Protein AF-A0A545TPR2-F1 (afdb_monomer_lite)

pLDDT: mean 88.32, std 15.77, range [41.25, 98.12]

Organism: NCBI:txid2591009

Radius of gyration: 12.33 Å; chains: 1; bounding box: 28×28×30 Å

Secondary structure (DSSP, 8-state):
--THHHHHHHHHHHHHHTT--HHHHHHHHHHHHHHH-TTS-HHHHHHHHHHHHHHHHHHHHHHHTT-

Structure (mmCIF, N/CA/C/O backbone):
data_AF-A0A545TPR2-F1
#
_entry.id   AF-A0A545TPR2-F1
#
loop_
_atom_site.group_PDB
_atom_site.id
_atom_site.type_symbol
_atom_site.label_atom_id
_atom_site.label_alt_id
_atom_site.label_comp_id
_atom_site.label_asym_id
_atom_site.label_entity_id
_atom_site.label_seq_id
_atom_site.pdbx_PDB_ins_code
_atom_site.Cartn_x
_atom_site.Cartn_y
_atom_site.Cartn_z
_atom_site.occupancy
_atom_site.B_iso_or_equiv
_atom_site.auth_seq_id
_atom_site.auth_comp_id
_atom_site.auth_asym_id
_atom_site.auth_atom_id
_atom_site.pdbx_PDB_model_num
ATOM 1 N N . MET A 1 1 ? -8.145 3.213 -20.039 1.00 56.31 1 MET A N 1
ATOM 2 C CA . MET A 1 1 ? -7.988 3.822 -18.699 1.00 56.31 1 MET A CA 1
ATOM 3 C C . MET A 1 1 ? -7.873 2.679 -17.692 1.00 56.31 1 MET A C 1
ATOM 5 O O . MET A 1 1 ? -8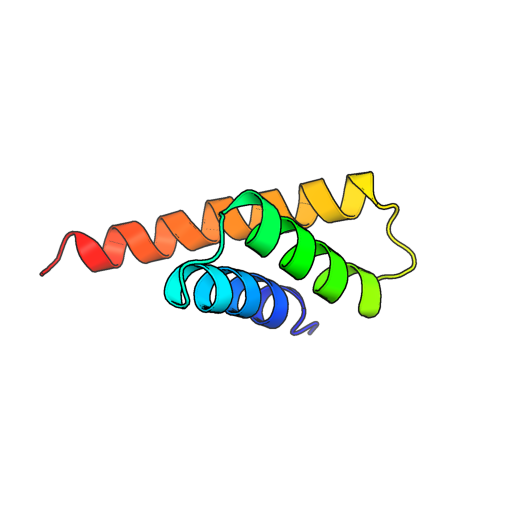.798 1.883 -17.628 1.00 56.31 1 MET A O 1
ATOM 9 N N . CYS A 1 2 ? -6.728 2.500 -17.018 1.00 76.25 2 CYS A N 1
ATOM 10 C CA . CYS A 1 2 ? -6.517 1.396 -16.056 1.00 76.25 2 CYS A CA 1
ATOM 11 C C . CYS A 1 2 ? -7.283 1.718 -14.768 1.00 76.25 2 CYS A C 1
ATOM 13 O O . CYS A 1 2 ? -7.044 2.765 -14.171 1.00 76.25 2 CYS A O 1
ATOM 15 N N . LEU A 1 3 ? -8.158 0.825 -14.304 1.00 88.00 3 LEU A N 1
ATOM 16 C CA . LEU A 1 3 ? -8.859 0.962 -13.013 1.00 88.00 3 LEU A CA 1
ATOM 17 C C . LEU A 1 3 ? -7.979 0.562 -11.814 1.00 88.00 3 LEU A C 1
ATOM 19 O O . LEU A 1 3 ? -8.451 0.435 -10.689 1.00 88.00 3 LEU A O 1
ATOM 23 N N . CYS A 1 4 ? -6.689 0.382 -12.069 1.00 94.06 4 CYS A N 1
ATOM 24 C CA . CYS A 1 4 ? -5.707 -0.240 -11.196 1.00 94.06 4 CYS A CA 1
ATOM 25 C C . CYS A 1 4 ? -5.460 0.615 -9.948 1.00 94.06 4 CYS A C 1
ATOM 27 O O . CYS A 1 4 ? -5.490 0.092 -8.842 1.00 94.06 4 CYS A O 1
ATOM 29 N N . ARG A 1 5 ? -5.389 1.946 -10.104 1.00 94.69 5 ARG A N 1
ATOM 30 C CA . ARG A 1 5 ? -5.327 2.883 -8.971 1.00 94.69 5 ARG A CA 1
ATOM 31 C C . ARG A 1 5 ? -6.522 2.742 -8.033 1.00 94.69 5 ARG A C 1
ATOM 33 O O . ARG A 1 5 ? -6.335 2.592 -6.835 1.00 94.69 5 ARG A O 1
ATOM 40 N N . VAL A 1 6 ? -7.734 2.738 -8.587 1.00 93.94 6 VAL A N 1
ATOM 41 C CA . VAL A 1 6 ? -8.977 2.651 -7.806 1.00 93.94 6 VAL A CA 1
ATOM 42 C C . VAL A 1 6 ? -9.105 1.293 -7.118 1.00 93.94 6 VAL A C 1
ATOM 44 O O . VAL A 1 6 ? -9.489 1.234 -5.956 1.00 93.94 6 VAL A O 1
ATOM 47 N N . ALA A 1 7 ? -8.798 0.201 -7.820 1.00 94.94 7 ALA A N 1
ATOM 48 C CA . AL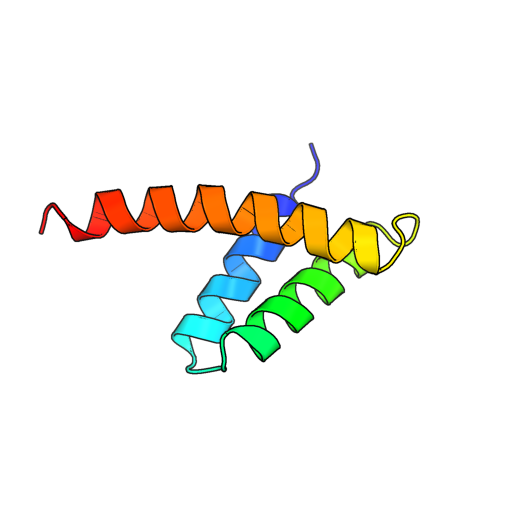A A 1 7 ? -8.852 -1.142 -7.250 1.00 94.94 7 ALA A CA 1
ATOM 49 C C . ALA A 1 7 ? -7.847 -1.307 -6.100 1.00 94.94 7 ALA A C 1
ATOM 51 O O . ALA A 1 7 ? -8.192 -1.850 -5.054 1.00 94.94 7 ALA A O 1
ATOM 52 N N . THR A 1 8 ? -6.627 -0.797 -6.277 1.00 96.38 8 THR A N 1
ATOM 53 C CA . THR A 1 8 ? -5.561 -0.865 -5.278 1.00 96.38 8 THR A CA 1
ATOM 54 C C . THR A 1 8 ? -5.867 -0.017 -4.042 1.00 96.38 8 THR A C 1
ATOM 56 O O . THR A 1 8 ? -5.774 -0.544 -2.935 1.00 96.38 8 THR A O 1
ATOM 59 N N . THR A 1 9 ? -6.268 1.253 -4.193 1.00 95.62 9 THR A N 1
ATOM 60 C CA . THR A 1 9 ? -6.544 2.123 -3.032 1.00 95.62 9 THR A CA 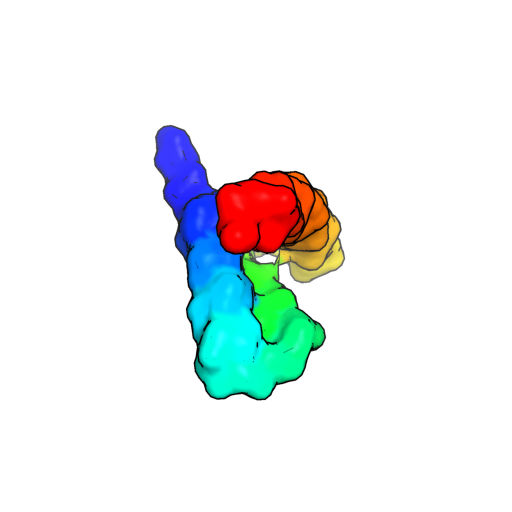1
ATOM 61 C C . THR A 1 9 ? -7.771 1.648 -2.253 1.00 95.62 9 THR A C 1
ATOM 63 O O . THR A 1 9 ? -7.717 1.564 -1.033 1.00 95.62 9 THR A O 1
ATOM 66 N N . LYS A 1 10 ? -8.835 1.204 -2.940 1.00 95.38 10 LYS A N 1
ATOM 67 C CA . LYS A 1 10 ? -10.015 0.629 -2.271 1.00 95.38 10 LYS A CA 1
ATOM 68 C C . LYS A 1 10 ? -9.698 -0.645 -1.495 1.00 95.38 10 LYS A C 1
ATOM 70 O O . LYS A 1 10 ? -10.261 -0.858 -0.429 1.00 95.38 10 LYS A O 1
ATOM 75 N N . ALA A 1 11 ? -8.836 -1.509 -2.031 1.00 96.25 11 ALA A N 1
ATOM 76 C CA . ALA A 1 11 ? -8.437 -2.722 -1.328 1.00 96.25 11 ALA A CA 1
ATOM 77 C C . ALA A 1 11 ? -7.630 -2.404 -0.063 1.00 96.25 11 ALA A C 1
ATOM 79 O O . ALA A 1 11 ? -7.847 -3.039 0.965 1.00 96.25 11 ALA A O 1
ATOM 80 N N . TYR A 1 12 ? -6.743 -1.406 -0.129 1.00 97.12 12 TYR A N 1
ATOM 81 C CA . TYR A 1 12 ? -6.032 -0.901 1.043 1.00 97.12 12 TYR A CA 1
ATOM 82 C C . TYR A 1 12 ? -7.011 -0.388 2.110 1.00 97.12 12 TYR A C 1
ATOM 84 O O . TYR A 1 12 ? -6.973 -0.873 3.240 1.00 97.12 12 TYR A O 1
ATOM 92 N N . ASP A 1 13 ? -7.934 0.508 1.748 1.00 95.69 13 ASP A N 1
ATOM 93 C CA . ASP A 1 13 ? -8.912 1.066 2.693 1.00 95.69 13 ASP A CA 1
ATOM 94 C C . ASP A 1 13 ? -9.791 -0.004 3.329 1.00 95.69 13 ASP A C 1
ATOM 96 O O . ASP A 1 13 ? -10.056 0.037 4.527 1.00 95.69 13 ASP A O 1
ATOM 100 N N . GLU A 1 14 ? -10.263 -0.964 2.534 1.00 96.69 14 GLU A N 1
ATOM 101 C CA . GLU A 1 14 ? -11.158 -2.003 3.027 1.00 96.69 14 GLU A CA 1
ATOM 102 C C . GLU A 1 14 ? -10.447 -2.896 4.045 1.00 96.69 14 GLU A C 1
ATOM 104 O O . GLU A 1 14 ? -11.010 -3.206 5.092 1.00 96.69 14 GLU A O 1
ATOM 109 N N . LEU A 1 15 ? -9.182 -3.247 3.797 1.00 96.69 15 LEU A N 1
ATOM 110 C CA . LEU A 1 15 ? -8.377 -4.000 4.759 1.00 96.69 15 LEU A CA 1
ATOM 111 C C . LEU A 1 15 ? -8.138 -3.185 6.037 1.00 96.69 15 LEU A C 1
ATOM 113 O O . LEU A 1 15 ? -8.302 -3.713 7.138 1.00 96.69 15 LEU A O 1
ATOM 117 N N . ARG A 1 16 ? -7.855 -1.882 5.916 1.00 96.06 16 ARG A N 1
ATOM 118 C CA . ARG A 1 16 ? -7.742 -0.972 7.071 1.00 96.06 16 ARG A CA 1
ATOM 119 C C . ARG A 1 16 ? -9.048 -0.904 7.864 1.00 96.06 16 ARG A C 1
ATOM 121 O O . ARG A 1 16 ? -9.025 -0.999 9.089 1.00 96.06 16 ARG A O 1
ATOM 128 N N . ARG A 1 17 ? -10.193 -0.816 7.180 1.00 95.25 17 ARG A N 1
ATOM 129 C CA . ARG A 1 17 ? -11.539 -0.804 7.775 1.00 95.25 17 ARG A CA 1
ATOM 130 C C . ARG A 1 17 ? -11.873 -2.111 8.496 1.00 95.25 17 ARG A C 1
ATOM 132 O O . ARG A 1 17 ? -12.587 -2.085 9.495 1.00 95.25 17 ARG A O 1
ATOM 139 N N . LEU A 1 18 ? -11.358 -3.239 8.009 1.00 97.12 18 LEU A N 1
ATOM 140 C CA . LEU A 1 18 ? -11.491 -4.555 8.644 1.00 97.12 18 LEU A CA 1
ATOM 141 C C . LEU A 1 18 ? -10.539 -4.757 9.837 1.00 97.12 18 LEU A C 1
ATOM 143 O O . LEU A 1 18 ? -10.660 -5.757 10.540 1.00 97.12 18 LEU A O 1
ATOM 147 N N . GLY A 1 19 ? -9.642 -3.803 10.105 1.00 96.12 19 GLY A N 1
ATOM 148 C CA . GLY A 1 19 ? -8.709 -3.842 11.232 1.00 96.12 19 GLY A CA 1
ATOM 149 C C . GLY A 1 19 ? -7.359 -4.485 10.916 1.00 96.12 19 GLY A C 1
ATOM 150 O O . GLY A 1 19 ? -6.586 -4.743 11.841 1.00 96.12 19 GLY A O 1
ATOM 151 N N . GLU A 1 20 ? -7.050 -4.731 9.641 1.00 97.12 20 GLU A N 1
ATOM 152 C CA . GLU A 1 20 ? -5.728 -5.210 9.239 1.00 97.12 20 GLU A CA 1
ATOM 153 C C . GLU A 1 20 ? -4.649 -4.159 9.512 1.00 97.12 20 GLU A C 1
ATOM 155 O O . GLU A 1 20 ? -4.869 -2.940 9.449 1.00 97.12 20 GLU A O 1
ATOM 160 N N . LYS A 1 21 ? -3.436 -4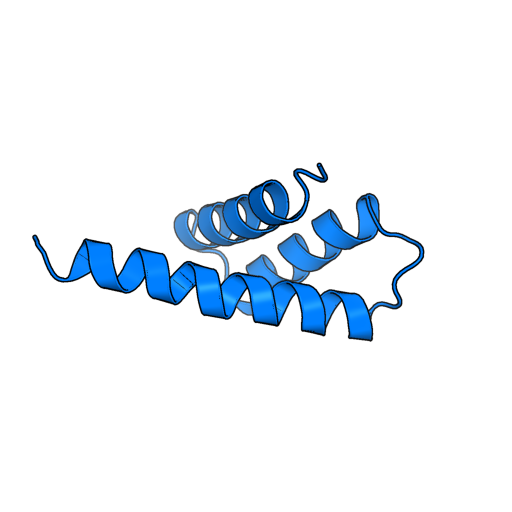.639 9.798 1.00 96.94 21 LYS A N 1
ATOM 161 C CA . LYS A 1 21 ? -2.287 -3.753 9.984 1.00 96.94 21 LYS A CA 1
ATOM 162 C C . LYS A 1 21 ? -1.972 -3.041 8.675 1.00 96.94 21 LYS A C 1
ATOM 164 O O . LYS A 1 21 ? -2.091 -3.606 7.593 1.00 96.94 21 LYS A O 1
ATOM 169 N N . GLU A 1 22 ? -1.486 -1.811 8.791 1.00 95.12 22 GLU A N 1
ATOM 170 C CA . GLU A 1 22 ? -1.150 -0.966 7.642 1.00 95.12 22 GLU A CA 1
ATOM 171 C C . GLU A 1 22 ? -0.179 -1.636 6.666 1.00 95.12 22 GLU A C 1
ATOM 173 O O . GLU A 1 22 ? -0.429 -1.655 5.465 1.00 95.12 22 GLU A O 1
ATOM 178 N N . GLY A 1 23 ? 0.881 -2.260 7.189 1.00 96.81 23 GLY A N 1
ATOM 179 C CA . GLY A 1 23 ? 1.852 -2.987 6.372 1.00 96.81 23 GLY A CA 1
ATOM 180 C C . GLY A 1 23 ? 1.240 -4.170 5.617 1.00 96.81 23 GLY A C 1
ATOM 181 O O . GLY A 1 23 ? 1.558 -4.371 4.448 1.00 96.81 23 GLY A O 1
ATOM 182 N N . ASP A 1 24 ? 0.319 -4.906 6.246 1.00 97.81 24 ASP A N 1
ATOM 183 C CA . ASP A 1 24 ? -0.346 -6.061 5.632 1.00 97.81 24 ASP A CA 1
ATOM 184 C C . ASP A 1 24 ? -1.343 -5.609 4.546 1.00 97.81 24 ASP A C 1
ATOM 186 O O . ASP A 1 24 ? -1.375 -6.168 3.444 1.00 97.81 24 ASP A O 1
ATOM 190 N N . ALA A 1 25 ? -2.096 -4.535 4.812 1.00 97.81 25 ALA A N 1
ATOM 191 C CA . ALA A 1 25 ? -2.981 -3.898 3.837 1.00 97.81 25 ALA A CA 1
ATOM 192 C C . ALA A 1 25 ? -2.203 -3.345 2.631 1.00 97.81 25 ALA A C 1
ATOM 194 O O . ALA A 1 25 ? -2.615 -3.509 1.478 1.00 97.81 25 ALA A O 1
ATOM 195 N N . TYR A 1 26 ? -1.048 -2.732 2.883 1.00 97.81 26 TYR A N 1
ATOM 196 C CA . TYR A 1 26 ? -0.175 -2.200 1.846 1.00 97.81 26 TYR A CA 1
ATOM 197 C C . TYR A 1 26 ? 0.444 -3.309 0.983 1.00 97.81 26 TYR A C 1
ATOM 199 O O . TYR A 1 26 ? 0.405 -3.239 -0.248 1.00 97.81 26 TYR A O 1
ATOM 207 N N . ASP A 1 27 ? 0.923 -4.390 1.598 1.00 98.12 27 ASP A N 1
ATOM 208 C CA . ASP A 1 27 ? 1.424 -5.560 0.876 1.00 98.12 27 ASP A CA 1
ATOM 209 C C . ASP A 1 27 ? 0.343 -6.196 -0.013 1.00 98.12 27 ASP A C 1
ATOM 211 O O . ASP A 1 27 ? 0.622 -6.598 -1.150 1.00 98.12 27 ASP A O 1
ATOM 215 N N . ALA A 1 28 ? -0.901 -6.269 0.467 1.00 97.81 28 ALA A N 1
ATOM 216 C CA . ALA A 1 28 ? -2.035 -6.748 -0.319 1.00 97.81 28 ALA A CA 1
ATOM 217 C C . ALA A 1 28 ? -2.343 -5.827 -1.513 1.00 97.81 28 ALA A C 1
ATOM 219 O O . ALA A 1 28 ? -2.514 -6.308 -2.638 1.00 97.81 28 ALA A O 1
ATOM 220 N N . ALA A 1 29 ? -2.329 -4.51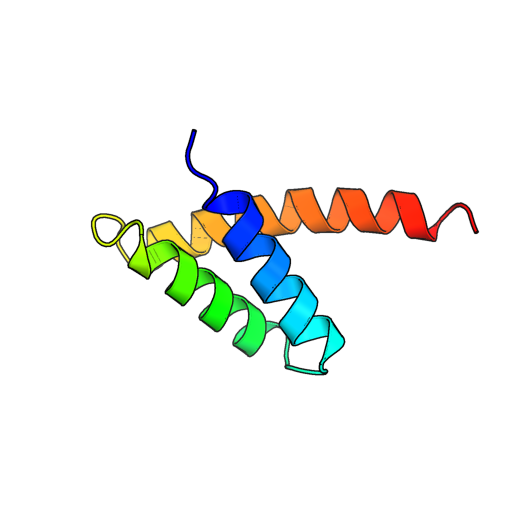0 -1.305 1.00 97.62 29 ALA A N 1
ATOM 221 C CA . ALA A 1 29 ? -2.509 -3.513 -2.356 1.00 97.62 29 ALA A CA 1
ATOM 222 C C . ALA A 1 29 ? -1.431 -3.635 -3.456 1.00 97.62 29 ALA A C 1
ATOM 224 O O . ALA A 1 29 ? -1.747 -3.662 -4.652 1.00 97.62 29 ALA A O 1
ATOM 225 N N . VAL A 1 30 ? -0.165 -3.831 -3.070 1.00 98.00 30 VAL A N 1
ATOM 226 C CA . VAL A 1 30 ? 0.947 -4.079 -4.006 1.00 98.00 30 VAL A CA 1
ATOM 227 C C . VAL A 1 30 ? 0.773 -5.396 -4.768 1.00 98.00 30 VAL A C 1
ATOM 229 O O . VAL A 1 30 ? 1.070 -5.461 -5.965 1.00 98.00 30 VAL A O 1
ATOM 232 N N . ARG A 1 31 ? 0.262 -6.456 -4.129 1.00 97.69 31 ARG A N 1
ATOM 233 C CA . ARG A 1 31 ? -0.049 -7.723 -4.821 1.00 97.69 31 ARG A CA 1
ATOM 234 C C . ARG A 1 31 ? -1.134 -7.541 -5.882 1.00 97.69 31 ARG A C 1
ATOM 236 O O . ARG A 1 31 ? -0.964 -8.041 -6.992 1.00 97.69 31 ARG A O 1
ATOM 243 N N . ILE A 1 32 ? -2.201 -6.803 -5.572 1.00 96.06 32 ILE A N 1
ATOM 244 C CA . ILE A 1 32 ? -3.285 -6.496 -6.521 1.00 96.06 32 ILE A CA 1
ATOM 245 C C . ILE A 1 32 ? -2.755 -5.694 -7.711 1.00 96.06 32 ILE A C 1
ATOM 247 O O . ILE A 1 32 ? -3.068 -6.015 -8.860 1.00 96.06 32 ILE A O 1
ATOM 251 N N . TYR A 1 33 ? -1.909 -4.694 -7.455 1.00 97.00 33 TYR A N 1
ATOM 252 C CA . TYR A 1 33 ? -1.265 -3.916 -8.511 1.00 97.00 33 TYR A CA 1
ATOM 253 C C . TYR A 1 33 ? -0.430 -4.807 -9.442 1.00 97.00 33 TYR A C 1
ATOM 255 O O . TYR A 1 33 ? -0.627 -4.809 -10.656 1.00 97.00 33 TYR A O 1
ATOM 263 N N . ARG A 1 34 ? 0.459 -5.631 -8.872 1.00 97.06 34 ARG A N 1
ATOM 264 C CA . ARG A 1 34 ? 1.361 -6.509 -9.636 1.00 97.06 34 ARG A CA 1
ATOM 265 C C . ARG A 1 34 ? 0.655 -7.647 -10.364 1.00 97.06 34 ARG A C 1
ATOM 267 O O . ARG A 1 34 ? 1.217 -8.180 -11.313 1.00 97.06 34 ARG A O 1
ATOM 274 N N . HIS A 1 35 ? -0.547 -8.031 -9.940 1.00 96.00 35 HIS A N 1
ATOM 275 C CA . HIS A 1 35 ? -1.363 -8.989 -10.686 1.00 96.00 35 HIS A CA 1
ATOM 276 C C . HIS A 1 35 ? -1.724 -8.454 -12.081 1.00 96.00 35 HIS A C 1
ATOM 278 O O . HIS A 1 35 ? -1.749 -9.216 -13.042 1.00 96.00 35 HIS A O 1
ATOM 284 N N . HIS A 1 36 ? -1.954 -7.144 -12.189 1.00 94.00 36 HIS A N 1
ATOM 285 C CA . HIS A 1 36 ? -2.288 -6.471 -13.446 1.00 94.00 36 HIS A CA 1
ATOM 286 C C . HIS A 1 36 ? -1.056 -5.914 -14.165 1.00 94.00 36 HIS A C 1
ATOM 288 O O . HIS A 1 36 ? -1.072 -5.804 -15.387 1.00 94.00 36 HIS A O 1
ATOM 294 N N . HIS A 1 37 ? -0.005 -5.595 -13.405 1.00 95.06 37 HIS A N 1
ATOM 295 C CA . HIS A 1 37 ? 1.266 -5.065 -13.894 1.00 95.06 37 HIS A CA 1
ATOM 296 C C . HIS A 1 37 ? 2.447 -5.979 -13.531 1.00 95.06 37 HIS A C 1
ATOM 298 O O . HIS A 1 37 ? 3.311 -5.588 -12.732 1.00 95.06 37 HIS A O 1
ATOM 304 N N . PRO A 1 38 ? 2.492 -7.224 -14.042 1.00 96.50 38 PRO A N 1
ATOM 305 C CA . PRO A 1 38 ? 3.584 -8.148 -13.747 1.00 96.50 38 PRO A CA 1
ATOM 306 C C . PRO A 1 38 ? 4.936 -7.670 -14.299 1.00 96.50 38 PRO A C 1
ATOM 308 O O . PRO A 1 38 ? 5.976 -8.104 -13.805 1.00 96.50 38 PRO A O 1
ATOM 311 N N . GLU A 1 39 ? 4.927 -6.774 -15.290 1.00 96.81 39 GLU A N 1
ATOM 312 C CA . GLU A 1 39 ? 6.103 -6.132 -15.878 1.00 96.81 39 GLU A CA 1
ATOM 313 C C . GLU A 1 39 ? 6.851 -5.227 -14.897 1.00 96.81 39 GLU A C 1
ATOM 315 O O . GLU A 1 39 ? 8.056 -5.020 -15.049 1.00 96.81 39 GLU A O 1
ATOM 320 N N . HIS A 1 40 ? 6.166 -4.708 -13.875 1.00 96.62 40 HIS A N 1
ATOM 321 C CA . HIS A 1 40 ? 6.791 -3.837 -12.894 1.00 96.62 40 HIS A CA 1
ATOM 322 C C . HIS A 1 40 ? 7.502 -4.652 -11.804 1.00 96.62 40 HIS A C 1
ATOM 324 O O . HIS A 1 40 ? 6.881 -5.476 -11.110 1.00 96.62 40 HIS A O 1
ATOM 330 N N . PRO A 1 41 ? 8.812 -4.413 -11.588 1.00 96.75 41 PRO A N 1
ATOM 331 C CA . PRO A 1 41 ? 9.544 -5.017 -10.490 1.00 96.75 41 PRO A CA 1
ATOM 332 C C . PRO A 1 41 ? 8.888 -4.705 -9.149 1.00 96.75 41 PRO A C 1
ATOM 334 O O . PRO A 1 41 ? 8.277 -3.653 -8.960 1.00 96.75 41 PRO A O 1
ATOM 337 N N . ARG A 1 42 ? 9.079 -5.602 -8.175 1.00 95.62 42 ARG A N 1
ATOM 338 C CA . ARG A 1 42 ? 8.475 -5.469 -6.843 1.00 95.62 42 ARG A CA 1
ATOM 339 C C . ARG A 1 42 ? 8.721 -4.082 -6.245 1.00 95.62 42 ARG A C 1
ATOM 341 O O . ARG A 1 42 ? 7.762 -3.435 -5.863 1.00 95.62 42 ARG A O 1
ATOM 348 N N . ILE A 1 43 ? 9.969 -3.613 -6.223 1.00 96.81 43 ILE A N 1
ATOM 349 C CA . ILE A 1 43 ? 10.330 -2.299 -5.663 1.00 96.81 43 ILE A CA 1
ATOM 350 C C . ILE A 1 43 ? 9.565 -1.151 -6.335 1.00 96.81 43 ILE A C 1
ATOM 352 O O . ILE A 1 43 ? 9.032 -0.293 -5.639 1.00 96.81 43 ILE A O 1
ATOM 356 N N . GLN A 1 44 ? 9.449 -1.173 -7.664 1.00 97.94 44 GLN A N 1
ATOM 357 C CA . GLN A 1 44 ? 8.719 -0.149 -8.409 1.00 97.94 44 GLN A CA 1
ATOM 358 C C . GLN A 1 44 ? 7.222 -0.173 -8.075 1.00 97.94 44 GLN A C 1
ATOM 360 O O . GLN A 1 44 ? 6.614 0.877 -7.895 1.00 97.94 44 GLN A O 1
ATOM 365 N N . ALA A 1 45 ? 6.632 -1.362 -7.933 1.00 98.00 45 ALA A N 1
ATOM 366 C CA . ALA A 1 45 ? 5.239 -1.497 -7.523 1.00 98.00 45 ALA A CA 1
ATOM 367 C C . ALA A 1 45 ? 4.977 -0.907 -6.128 1.00 98.00 45 ALA A C 1
ATOM 369 O O . ALA A 1 45 ? 3.974 -0.226 -5.953 1.00 98.00 45 ALA A O 1
ATOM 370 N N . TYR A 1 46 ? 5.881 -1.113 -5.162 1.00 98.12 46 TYR A N 1
ATOM 371 C CA . TYR A 1 46 ? 5.781 -0.455 -3.852 1.00 98.12 46 TYR A CA 1
ATOM 372 C C . TYR A 1 46 ? 5.769 1.069 -4.011 1.00 98.12 46 TYR A C 1
ATOM 374 O O . TYR A 1 46 ? 4.839 1.721 -3.561 1.00 98.12 46 TYR A O 1
ATOM 382 N N . GLN A 1 47 ? 6.737 1.640 -4.727 1.00 98.00 47 GLN A N 1
ATOM 383 C CA . GLN A 1 47 ? 6.820 3.094 -4.915 1.00 98.00 47 GLN A CA 1
ATOM 384 C C . GLN A 1 47 ? 5.558 3.687 -5.559 1.00 98.00 47 GLN A C 1
ATOM 386 O O . GLN A 1 47 ? 5.067 4.716 -5.108 1.00 98.00 47 GLN A O 1
ATOM 391 N N . ILE A 1 48 ? 5.010 3.022 -6.579 1.00 97.00 48 ILE A N 1
ATOM 392 C CA . ILE A 1 48 ? 3.790 3.474 -7.261 1.00 97.00 48 ILE A CA 1
ATOM 393 C C . ILE A 1 48 ? 2.579 3.419 -6.326 1.00 97.00 48 ILE A C 1
ATOM 395 O O . ILE A 1 48 ? 1.774 4.345 -6.308 1.00 97.00 48 ILE A O 1
ATOM 399 N N . VAL A 1 49 ? 2.432 2.343 -5.549 1.00 97.19 49 VAL A N 1
ATOM 400 C CA . VAL A 1 49 ? 1.306 2.224 -4.617 1.00 97.19 49 VAL A CA 1
ATOM 401 C C . VAL A 1 49 ? 1.447 3.213 -3.459 1.00 97.19 49 VAL A C 1
ATOM 403 O O . VAL A 1 49 ? 0.442 3.807 -3.087 1.00 97.19 49 VAL A O 1
ATOM 406 N N . ALA A 1 50 ? 2.656 3.451 -2.941 1.00 96.94 50 ALA A N 1
ATOM 407 C CA . ALA A 1 50 ? 2.902 4.484 -1.932 1.00 96.94 50 ALA A CA 1
ATOM 408 C C . ALA A 1 50 ? 2.443 5.865 -2.416 1.00 96.94 50 ALA A C 1
ATOM 410 O O . ALA A 1 50 ? 1.631 6.498 -1.749 1.00 96.94 50 ALA A O 1
ATOM 411 N N . ASP A 1 51 ? 2.874 6.274 -3.614 1.00 95.94 51 ASP A N 1
ATOM 412 C CA . ASP A 1 51 ? 2.458 7.540 -4.227 1.00 95.94 51 ASP A CA 1
ATOM 413 C C . ASP A 1 51 ? 0.928 7.643 -4.325 1.00 95.94 51 ASP A C 1
ATOM 415 O O . ASP A 1 51 ? 0.327 8.666 -3.998 1.00 95.94 51 ASP A O 1
ATOM 419 N N . TRP A 1 52 ? 0.253 6.563 -4.718 1.00 95.25 52 TRP A N 1
ATOM 420 C CA . TRP A 1 52 ? -1.205 6.576 -4.800 1.00 95.25 52 TRP A CA 1
ATOM 421 C C . TRP A 1 52 ? -1.884 6.722 -3.444 1.00 95.25 52 TRP A C 1
ATOM 423 O O . TRP A 1 52 ? -2.913 7.398 -3.387 1.00 95.25 52 TRP A O 1
ATOM 433 N N . LEU A 1 53 ? -1.346 6.085 -2.402 1.00 93.56 53 LEU A N 1
ATOM 434 C CA . LEU A 1 53 ? -1.893 6.123 -1.049 1.00 93.56 53 LEU A CA 1
ATOM 435 C C . LEU A 1 53 ? -1.672 7.484 -0.383 1.00 93.56 53 LEU A C 1
ATOM 437 O O . LEU A 1 53 ? -2.618 8.007 0.197 1.00 93.56 53 LEU A O 1
ATOM 441 N N . GLU A 1 54 ? -0.509 8.113 -0.566 1.00 91.25 54 GLU A N 1
ATOM 442 C CA . GLU A 1 54 ? -0.240 9.472 -0.066 1.00 91.25 54 GLU A CA 1
ATOM 443 C C . GLU A 1 54 ? -1.283 10.479 -0.580 1.00 91.25 54 GLU A C 1
ATOM 445 O O . GLU A 1 54 ? -1.904 11.217 0.189 1.00 91.25 54 GLU A O 1
ATOM 450 N N . HIS A 1 55 ? -1.558 10.459 -1.887 1.00 82.12 55 HIS A N 1
ATOM 451 C CA . HIS A 1 55 ? -2.571 11.327 -2.496 1.00 82.12 55 HIS A CA 1
ATOM 452 C C . HIS A 1 55 ? -4.013 10.929 -2.142 1.00 82.12 55 HIS A C 1
ATOM 454 O O . HIS A 1 55 ? -4.937 11.723 -2.321 1.00 82.12 55 HIS A O 1
ATOM 460 N N . HIS A 1 56 ? -4.230 9.690 -1.706 1.00 78.75 56 HIS A N 1
ATOM 461 C CA . HIS A 1 56 ? -5.546 9.161 -1.373 1.00 78.75 56 HIS A CA 1
ATOM 462 C C . HIS A 1 56 ? -5.935 9.488 0.075 1.00 78.75 56 HIS A C 1
ATOM 464 O O . HIS A 1 56 ? -7.050 9.945 0.315 1.00 78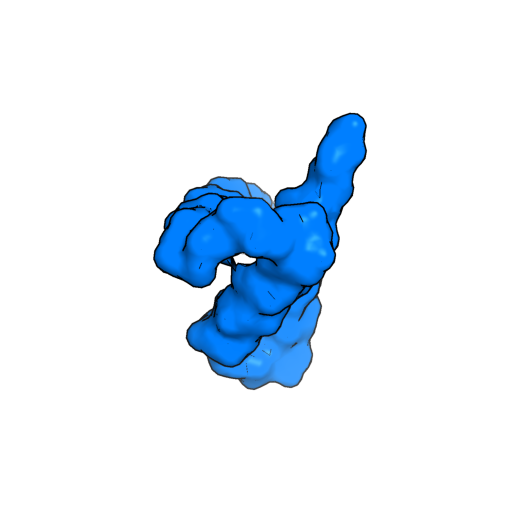.75 56 HIS A O 1
ATOM 470 N N . GLU A 1 57 ? -5.015 9.349 1.030 1.00 73.12 57 GLU A N 1
ATOM 471 C CA . GLU A 1 57 ? -5.235 9.733 2.431 1.00 73.12 57 GLU A CA 1
ATOM 472 C C . GLU A 1 57 ? -5.432 11.247 2.581 1.00 73.12 57 GLU A C 1
ATOM 474 O O . GLU A 1 57 ? -6.315 11.674 3.327 1.00 73.12 57 GLU A O 1
ATOM 479 N N . ALA A 1 58 ? -4.715 12.061 1.796 1.00 69.31 58 ALA A N 1
ATOM 480 C CA . ALA A 1 58 ? -4.951 13.504 1.726 1.00 69.31 58 ALA A CA 1
ATOM 481 C C . ALA A 1 58 ? -6.416 13.843 1.374 1.00 69.31 58 ALA A C 1
ATOM 483 O O . ALA A 1 58 ? -7.007 14.743 1.969 1.00 69.31 58 ALA A O 1
ATOM 484 N N . ALA A 1 59 ? -7.039 13.074 0.474 1.00 61.97 59 ALA A N 1
ATOM 485 C CA . ALA A 1 59 ? -8.439 13.263 0.093 1.00 61.97 59 ALA A CA 1
ATOM 486 C C . ALA A 1 59 ? -9.444 12.813 1.177 1.00 61.97 59 ALA A C 1
ATOM 488 O O . ALA A 1 59 ? -10.549 13.355 1.243 1.00 61.97 59 ALA A O 1
ATOM 489 N N . HIS A 1 60 ? -9.083 11.844 2.030 1.00 58.75 60 HIS A N 1
ATOM 490 C CA . HIS A 1 60 ? -9.913 11.388 3.160 1.00 58.75 60 HIS A CA 1
ATOM 491 C C . HIS A 1 60 ? -9.799 12.299 4.390 1.00 58.75 60 HIS A C 1
ATOM 493 O O . HIS A 1 60 ? -10.791 12.520 5.091 1.00 58.75 60 HIS A O 1
ATOM 499 N N . HIS A 1 61 ? -8.620 12.877 4.640 1.00 57.03 61 HIS A N 1
ATOM 500 C CA . HIS A 1 61 ? -8.403 13.826 5.738 1.00 57.03 61 HIS A CA 1
ATOM 501 C C . HIS A 1 61 ? -9.249 15.097 5.583 1.00 57.03 61 HIS A C 1
ATOM 503 O O . HIS A 1 61 ? -9.807 15.591 6.564 1.00 57.03 61 HIS A O 1
ATOM 509 N N . GLU A 1 62 ? -9.414 15.587 4.355 1.00 56.94 62 GLU A N 1
ATOM 510 C CA . GLU A 1 62 ? -10.222 16.778 4.071 1.00 56.94 62 GLU A CA 1
ATOM 511 C C . GLU A 1 62 ? -11.729 16.538 4.299 1.00 56.94 62 GLU A C 1
ATOM 513 O O . GLU A 1 62 ? -12.467 17.463 4.630 1.00 56.94 62 GLU A O 1
ATOM 518 N N . GLN A 1 63 ? -12.188 15.282 4.219 1.00 52.41 63 GLN A N 1
ATOM 519 C CA . GLN A 1 63 ? -13.587 14.903 4.463 1.00 52.41 63 GLN A CA 1
ATOM 520 C C . GLN A 1 63 ? -13.903 14.678 5.951 1.00 52.41 63 GLN A C 1
ATOM 522 O O . GLN A 1 63 ? -15.038 14.897 6.367 1.00 52.41 63 GLN A O 1
ATOM 527 N N . SER A 1 64 ? -12.915 14.298 6.771 1.00 51.19 64 SER A N 1
ATOM 528 C CA . SER A 1 64 ? -13.096 14.125 8.227 1.00 51.19 64 SER A CA 1
ATOM 529 C C . SER A 1 64 ? -13.056 15.439 9.020 1.00 51.19 64 SER A C 1
ATOM 531 O O . SER A 1 64 ? -13.550 15.484 10.140 1.00 51.19 64 SER A O 1
ATOM 533 N N . ALA A 1 65 ? -12.491 16.515 8.462 1.00 51.78 65 ALA A N 1
ATOM 534 C CA . ALA A 1 65 ? -12.369 17.814 9.135 1.00 51.78 65 ALA A CA 1
ATOM 535 C C . ALA A 1 65 ? -13.619 18.716 9.016 1.00 51.78 65 ALA A C 1
ATOM 537 O O . ALA A 1 65 ? -13.618 19.830 9.537 1.00 51.78 65 ALA A O 1
ATOM 538 N N . SER A 1 66 ? -14.671 18.257 8.330 1.00 47.94 66 SER A N 1
ATOM 539 C CA . SER A 1 66 ? -15.880 19.042 8.039 1.00 47.94 66 SER A CA 1
ATOM 540 C C . SER A 1 66 ? -17.171 18.457 8.644 1.00 47.94 66 SER A C 1
ATOM 542 O O . SER A 1 66 ? -18.262 18.824 8.199 1.00 47.94 66 SER A O 1
ATOM 544 N N . ALA A 1 67 ? -17.056 17.570 9.637 1.00 41.25 67 ALA A N 1
ATOM 545 C CA . ALA A 1 67 ? -18.168 17.002 10.411 1.00 41.25 67 ALA A CA 1
ATOM 546 C C . ALA A 1 67 ? -18.094 17.447 11.878 1.00 41.25 67 ALA A C 1
ATOM 548 O O . ALA A 1 67 ? -19.173 17.698 12.460 1.00 41.25 67 ALA A O 1
#

Foldseek 3Di:
DDCLLVVLLVQLVVCVVVVHDNVVSLVVSLVSNCVVVVVDDSVRSSVVSVVSNVVVVVVVVVVVVPD

Sequence (67 aa):
MCLCRVATTKAYDELRRLGEKEGDAYDAAVRIYRHHHPEHPRIQAYQIVADWLEHHEAAHHEQSASA